Protein AF-A0A9E3PRE0-F1 (afdb_monomer_lite)

Foldseek 3Di:
DDPPPDPPPPPPVFFWFKWWFDDPPVPDPDGTDMDGDPPPQFPGKDWDWDDDPVDTWIKIFTDRDPDRPDMGTPVGTPDIDGDDPPPDPPDD

Structure (mmCIF, N/CA/C/O backbone):
data_AF-A0A9E3PRE0-F1
#
_entry.id   AF-A0A9E3PRE0-F1
#
loop_
_atom_site.group_PDB
_atom_site.id
_atom_site.type_symbol
_atom_site.label_atom_id
_atom_site.label_alt_id
_atom_site.label_comp_id
_atom_site.label_asym_id
_atom_site.label_entity_id
_atom_site.label_seq_id
_atom_site.pdbx_PDB_ins_code
_atom_site.Cartn_x
_atom_site.Cartn_y
_atom_site.Cartn_z
_atom_site.occupancy
_atom_site.B_iso_or_equiv
_atom_site.auth_seq_id
_atom_site.auth_comp_id
_atom_site.auth_asym_id
_atom_site.auth_atom_id
_atom_site.pdbx_PDB_model_num
ATOM 1 N N . MET A 1 1 ? 9.795 35.446 -21.525 1.00 40.38 1 MET A N 1
ATOM 2 C CA . MET A 1 1 ? 8.621 34.564 -21.374 1.00 40.38 1 MET A CA 1
ATOM 3 C C . MET A 1 1 ? 8.983 33.537 -20.314 1.00 40.38 1 MET A C 1
ATOM 5 O O . MET A 1 1 ? 9.785 32.659 -20.603 1.00 40.38 1 MET A O 1
ATOM 9 N N . GLN A 1 2 ? 8.538 33.720 -19.067 1.00 41.44 2 GLN A N 1
ATOM 10 C CA . GLN A 1 2 ? 8.692 32.688 -18.040 1.00 41.44 2 GLN A CA 1
ATOM 11 C C . GLN A 1 2 ? 7.725 31.548 -18.374 1.00 41.44 2 GLN A C 1
ATOM 13 O O . GLN A 1 2 ? 6.511 31.750 -18.375 1.00 41.44 2 GLN A O 1
ATOM 18 N N . ASN A 1 3 ? 8.259 30.364 -18.667 1.00 43.41 3 ASN A N 1
ATOM 19 C CA . ASN A 1 3 ? 7.473 29.138 -18.663 1.00 43.41 3 ASN A CA 1
ATOM 20 C C . ASN A 1 3 ? 7.097 28.848 -17.208 1.00 43.41 3 ASN A C 1
ATOM 22 O O . ASN A 1 3 ? 7.885 28.271 -16.462 1.00 43.41 3 ASN A O 1
ATOM 26 N N . ASN A 1 4 ? 5.907 29.285 -16.803 1.00 46.09 4 ASN A N 1
ATOM 27 C CA . ASN A 1 4 ? 5.297 28.883 -15.543 1.00 46.09 4 ASN A CA 1
ATOM 28 C C . ASN A 1 4 ? 4.884 27.411 -15.659 1.00 46.09 4 ASN A C 1
ATOM 30 O O . ASN A 1 4 ? 3.731 27.096 -15.949 1.00 46.09 4 ASN A O 1
ATOM 34 N N . ILE A 1 5 ? 5.842 26.504 -15.473 1.00 51.47 5 ILE A N 1
ATOM 35 C CA . ILE A 1 5 ? 5.549 25.104 -15.178 1.00 51.47 5 ILE A CA 1
ATOM 36 C C . ILE A 1 5 ? 5.108 25.092 -13.716 1.00 51.47 5 ILE A C 1
ATOM 38 O O . ILE A 1 5 ? 5.924 24.942 -12.810 1.00 51.47 5 ILE A O 1
ATOM 42 N N . PHE A 1 6 ? 3.822 25.339 -13.473 1.00 48.09 6 PHE A N 1
ATOM 43 C CA . PHE A 1 6 ? 3.239 24.978 -12.190 1.00 48.09 6 PHE A CA 1
ATOM 44 C C . PHE A 1 6 ? 3.384 23.458 -12.066 1.00 48.09 6 PHE A C 1
ATOM 46 O O . PHE A 1 6 ? 2.948 22.751 -12.982 1.00 48.09 6 PHE A O 1
ATOM 53 N N . PRO A 1 7 ? 4.012 22.921 -11.005 1.00 47.62 7 PRO A N 1
ATOM 54 C CA . PRO A 1 7 ? 3.860 21.505 -10.736 1.00 47.62 7 PRO A CA 1
ATOM 55 C C . PRO A 1 7 ? 2.354 21.263 -10.604 1.00 47.62 7 PRO A C 1
ATOM 57 O O . PRO A 1 7 ? 1.681 21.944 -9.832 1.00 47.62 7 PRO A O 1
ATOM 60 N N . LEU A 1 8 ? 1.811 20.350 -11.409 1.00 44.75 8 LEU A N 1
ATOM 61 C CA . LEU A 1 8 ? 0.476 19.795 -11.201 1.00 44.75 8 LEU A CA 1
ATOM 62 C C . LEU A 1 8 ? 0.526 18.998 -9.889 1.00 44.75 8 LEU A C 1
ATOM 64 O O . LEU A 1 8 ? 0.619 17.775 -9.893 1.00 44.75 8 LEU A O 1
ATOM 68 N N . VAL A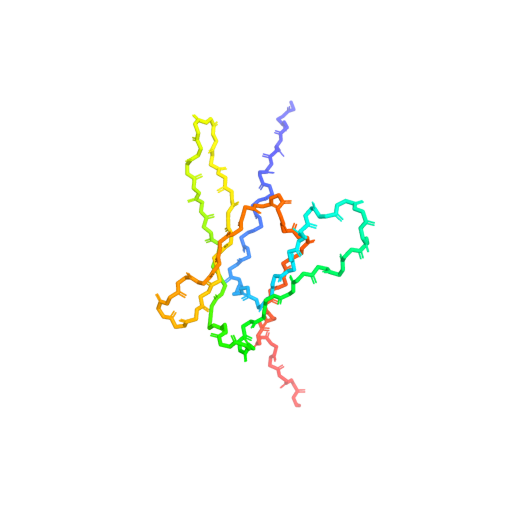 1 9 ? 0.559 19.703 -8.758 1.00 49.75 9 VAL A N 1
ATOM 69 C CA . VAL A 1 9 ? 0.350 19.113 -7.442 1.00 49.75 9 VAL A CA 1
ATOM 70 C C . VAL A 1 9 ? -1.154 18.937 -7.336 1.00 49.75 9 VAL A C 1
ATOM 72 O O . VAL A 1 9 ? -1.893 19.888 -7.098 1.00 49.75 9 VAL A O 1
ATOM 75 N N . HIS A 1 10 ? -1.629 17.729 -7.617 1.00 48.69 10 HIS A N 1
ATOM 76 C CA . HIS A 1 10 ? -2.988 17.363 -7.264 1.00 48.69 10 HIS A CA 1
ATOM 77 C C . HIS A 1 10 ? -2.947 16.955 -5.788 1.00 48.69 10 HIS A C 1
ATOM 79 O O . HIS A 1 10 ? -2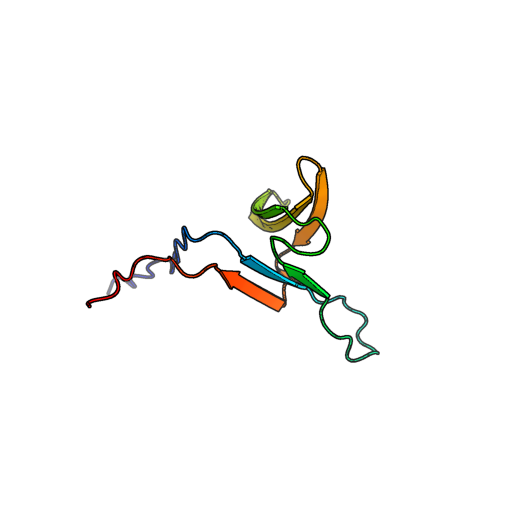.687 15.797 -5.469 1.00 48.69 10 HIS A O 1
ATOM 85 N N . GLU A 1 11 ? -3.098 17.932 -4.888 1.00 55.53 11 GLU A N 1
ATOM 86 C CA . GLU A 1 11 ? -3.297 17.686 -3.454 1.00 55.53 11 GLU A CA 1
ATOM 87 C C . GLU A 1 11 ? -4.700 17.097 -3.267 1.00 55.53 11 GLU A C 1
ATOM 89 O O . GLU A 1 11 ? -5.645 17.772 -2.872 1.00 55.53 11 GLU A O 1
ATOM 94 N N . VAL A 1 12 ? -4.872 15.834 -3.653 1.00 58.66 12 VAL A N 1
ATOM 95 C CA . VAL A 1 12 ? -6.076 15.084 -3.306 1.00 58.66 12 VAL A CA 1
ATOM 96 C C . VAL A 1 12 ? -5.921 14.684 -1.847 1.00 58.66 12 VAL A C 1
ATOM 98 O O . VAL A 1 12 ? -5.276 13.686 -1.537 1.00 58.66 12 VAL A O 1
ATOM 101 N N . GLU A 1 13 ? -6.489 15.485 -0.947 1.00 68.50 13 GLU A N 1
ATOM 102 C CA . GLU A 1 13 ? -6.558 15.177 0.491 1.00 68.50 13 GLU A CA 1
ATOM 103 C C . GLU A 1 13 ? -7.587 14.074 0.810 1.00 68.50 13 GLU A C 1
ATOM 105 O O . GLU A 1 13 ? -7.726 13.651 1.958 1.00 68.50 13 GLU A O 1
ATOM 110 N N . GLN A 1 14 ? -8.304 13.582 -0.204 1.00 80.12 14 GLN A N 1
ATOM 111 C CA . GLN A 1 14 ? -9.317 12.545 -0.047 1.00 80.12 14 GLN A CA 1
ATOM 112 C C . GLN A 1 14 ? -8.673 11.197 0.308 1.00 80.12 14 GLN A C 1
ATOM 114 O O . GLN A 1 14 ? -7.638 10.824 -0.256 1.00 80.12 14 GLN A O 1
ATOM 119 N N . PRO A 1 15 ? -9.293 10.406 1.198 1.00 86.69 15 PRO A N 1
ATOM 120 C CA . PRO A 1 15 ? -8.794 9.079 1.507 1.00 86.69 15 PRO A CA 1
ATOM 121 C C . PRO A 1 15 ? -8.923 8.158 0.288 1.00 86.69 15 PRO A C 1
ATOM 123 O O . PRO A 1 15 ? -9.916 8.177 -0.446 1.00 86.69 15 PRO A O 1
ATOM 126 N N . ILE A 1 16 ? -7.919 7.304 0.089 1.00 92.81 16 ILE A N 1
ATOM 127 C CA . ILE A 1 16 ? -7.957 6.274 -0.949 1.00 92.81 16 ILE A CA 1
ATOM 128 C C . ILE A 1 16 ? -8.938 5.190 -0.509 1.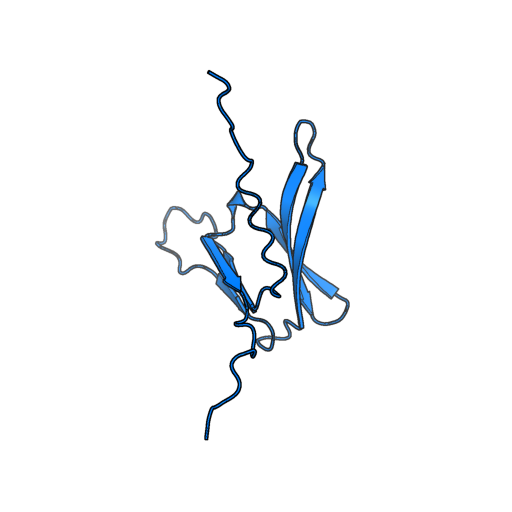00 92.81 16 ILE A C 1
ATOM 130 O O . ILE A 1 16 ? -8.7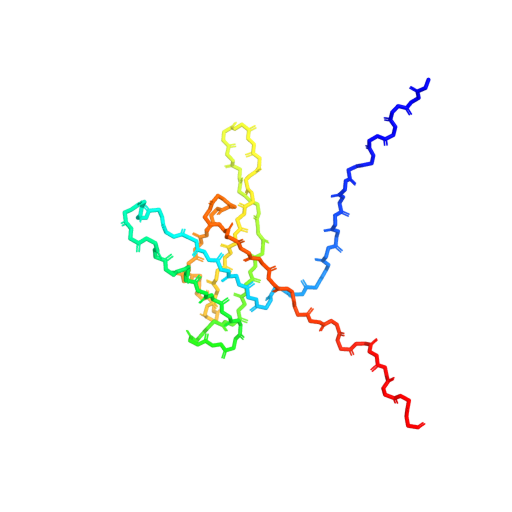81 4.577 0.549 1.00 92.81 16 ILE A O 1
ATOM 134 N N . ARG A 1 17 ? -9.943 4.941 -1.345 1.00 94.56 17 ARG A N 1
ATOM 135 C CA . ARG A 1 17 ? -10.935 3.887 -1.134 1.00 94.56 17 ARG A CA 1
ATOM 136 C C . ARG A 1 17 ? -10.466 2.563 -1.719 1.00 94.56 17 ARG A C 1
ATOM 138 O O . ARG A 1 17 ? -10.700 1.520 -1.115 1.00 94.56 17 ARG A O 1
ATOM 145 N N . GLU A 1 18 ? -9.853 2.606 -2.894 1.00 94.50 18 GLU A N 1
ATOM 146 C CA . GLU A 1 18 ? -9.495 1.408 -3.642 1.00 94.50 18 GLU A CA 1
ATOM 147 C C . GLU A 1 18 ? -8.224 1.612 -4.465 1.00 94.50 18 GLU A C 1
ATOM 149 O O . GLU A 1 18 ? -7.964 2.696 -4.995 1.00 94.50 18 GLU A O 1
ATOM 154 N N . VAL A 1 19 ? -7.445 0.541 -4.594 1.00 94.00 19 VAL A N 1
ATOM 155 C CA . VAL A 1 19 ? -6.327 0.451 -5.532 1.00 94.00 19 VAL A CA 1
ATOM 156 C C . VAL A 1 19 ? -6.429 -0.833 -6.340 1.00 94.00 19 VAL A C 1
ATOM 158 O O . VAL A 1 19 ? -6.671 -1.906 -5.791 1.00 94.00 19 VAL A O 1
ATOM 161 N N . VAL A 1 20 ? -6.182 -0.723 -7.642 1.00 93.44 20 VAL A N 1
ATOM 162 C CA . VAL A 1 20 ? -6.037 -1.867 -8.543 1.00 93.44 20 VAL A CA 1
ATOM 163 C C . VAL A 1 20 ? -4.566 -2.017 -8.895 1.00 93.44 20 VAL A C 1
ATOM 165 O O . VAL A 1 20 ? -3.949 -1.078 -9.404 1.00 93.44 20 VAL A O 1
ATOM 168 N N . VAL A 1 21 ? -4.006 -3.198 -8.647 1.00 90.88 21 VAL A N 1
ATOM 169 C CA . VAL A 1 21 ? -2.616 -3.533 -8.964 1.00 90.88 21 VAL A CA 1
ATOM 170 C C . VAL A 1 21 ? -2.541 -4.550 -10.098 1.00 90.88 21 VAL A C 1
ATOM 172 O O . VAL A 1 21 ? -3.380 -5.443 -10.220 1.00 90.88 21 VAL A O 1
ATOM 175 N N . ARG A 1 22 ? -1.527 -4.409 -10.948 1.00 84.75 22 ARG A N 1
ATOM 176 C CA . ARG A 1 22 ? -1.173 -5.385 -11.979 1.00 84.75 22 ARG A CA 1
ATOM 177 C C . ARG A 1 22 ? -0.042 -6.258 -11.466 1.00 84.75 22 ARG A C 1
ATOM 179 O O . ARG A 1 22 ? 0.948 -5.751 -10.945 1.00 84.75 22 ARG A O 1
ATOM 186 N N . TYR A 1 23 ? -0.189 -7.557 -11.671 1.00 70.56 23 TYR A N 1
ATOM 187 C CA . TYR A 1 23 ? 0.923 -8.486 -11.592 1.00 70.56 23 TYR A CA 1
ATOM 188 C C . TYR A 1 23 ? 1.434 -8.702 -13.011 1.00 70.56 23 TYR A C 1
ATOM 190 O O . TYR A 1 23 ? 0.650 -8.969 -13.917 1.00 70.56 23 TYR A O 1
ATOM 198 N N . ASP A 1 24 ? 2.739 -8.534 -13.213 1.00 61.38 24 ASP A N 1
ATOM 199 C CA . ASP A 1 24 ? 3.392 -8.767 -14.501 1.00 61.38 24 ASP A CA 1
ATOM 200 C C . ASP A 1 24 ? 3.520 -10.276 -14.771 1.00 61.38 24 ASP A C 1
ATOM 202 O O . ASP A 1 24 ? 4.615 -10.823 -14.885 1.00 61.38 24 ASP A O 1
ATOM 206 N N . ASP A 1 25 ? 2.403 -10.988 -14.899 1.00 55.41 25 ASP A N 1
ATOM 207 C CA . ASP A 1 25 ? 2.371 -12.220 -15.674 1.00 55.41 25 ASP A CA 1
ATOM 208 C C . ASP A 1 25 ? 1.926 -11.865 -17.098 1.00 55.41 25 ASP A C 1
ATOM 210 O O . ASP A 1 25 ? 0.797 -12.071 -17.534 1.00 55.41 25 ASP A O 1
ATOM 214 N N . TYR A 1 26 ? 2.884 -11.323 -17.857 1.00 49.47 26 TYR A N 1
ATOM 215 C CA . TYR A 1 26 ? 2.774 -10.872 -19.256 1.00 49.47 26 TYR A CA 1
ATOM 216 C C . TYR A 1 26 ? 2.077 -11.868 -20.219 1.00 49.47 26 TYR A C 1
ATOM 218 O O . TYR A 1 26 ? 1.811 -11.540 -21.371 1.00 49.47 26 TYR A O 1
ATOM 226 N N . GLN A 1 27 ? 1.788 -13.094 -19.777 1.00 53.62 27 GLN A N 1
ATOM 227 C CA . GLN A 1 27 ? 1.184 -14.157 -20.569 1.00 53.62 27 GLN A CA 1
ATOM 228 C C . GLN A 1 27 ? -0.327 -14.363 -20.386 1.00 53.62 27 GLN A C 1
ATOM 230 O O . GLN A 1 27 ? -0.909 -15.045 -21.226 1.00 53.62 27 GLN A O 1
ATOM 235 N N . SER A 1 28 ? -0.987 -13.829 -19.351 1.00 52.94 28 SER A N 1
ATOM 236 C CA . SER A 1 28 ? -2.329 -14.332 -18.992 1.00 52.94 28 SER A CA 1
ATOM 237 C C . SER A 1 28 ? -3.507 -13.370 -19.186 1.00 52.94 28 SER A C 1
ATOM 239 O O . SER A 1 28 ? -4.642 -13.783 -18.951 1.00 52.94 28 SER A O 1
ATOM 241 N N . ASN A 1 29 ? -3.304 -12.121 -19.632 1.00 52.94 29 ASN A N 1
ATOM 242 C CA . ASN A 1 29 ? -4.350 -11.083 -19.542 1.00 52.94 29 ASN A CA 1
ATOM 243 C C . ASN A 1 29 ? -4.946 -11.002 -18.114 1.00 52.94 29 ASN A C 1
ATOM 245 O O . ASN A 1 29 ? -6.151 -10.777 -17.965 1.00 52.94 29 ASN A O 1
ATOM 249 N N . ALA A 1 30 ? -4.136 -11.244 -17.071 1.00 53.50 30 ALA A N 1
ATOM 250 C CA . ALA A 1 30 ? -4.630 -11.348 -15.705 1.00 53.50 30 ALA A CA 1
ATOM 251 C C . ALA A 1 30 ? -5.399 -10.094 -15.288 1.00 53.50 30 ALA A C 1
ATOM 253 O O . ALA A 1 30 ? -4.932 -8.956 -15.394 1.00 53.50 30 ALA A O 1
ATOM 254 N N . CYS A 1 31 ? -6.599 -10.354 -14.779 1.00 56.56 31 CYS A N 1
ATOM 255 C CA . CYS A 1 31 ? -7.408 -9.418 -14.023 1.00 56.56 31 CYS A CA 1
ATOM 256 C C . CYS A 1 31 ? -6.536 -8.793 -12.921 1.00 56.56 31 CYS A C 1
ATOM 258 O O . CYS A 1 31 ? -5.928 -9.520 -12.134 1.00 56.56 31 CYS A O 1
ATOM 260 N N . GLY A 1 32 ? -6.437 -7.462 -12.885 1.00 71.62 32 GLY A N 1
ATOM 261 C CA . GLY A 1 32 ? -5.736 -6.775 -11.800 1.00 71.62 32 GLY A CA 1
ATOM 262 C C . GLY A 1 32 ? -6.352 -7.140 -10.448 1.00 71.62 32 GLY A C 1
ATOM 263 O O . GLY A 1 32 ? -7.560 -7.357 -10.351 1.00 71.62 32 GLY A O 1
ATOM 264 N N . LEU A 1 33 ? -5.532 -7.216 -9.402 1.00 87.50 33 LEU A N 1
ATOM 265 C CA . LEU A 1 33 ? -6.029 -7.434 -8.047 1.00 87.50 33 LEU A CA 1
ATOM 266 C C . LEU A 1 33 ? -6.476 -6.093 -7.465 1.00 87.50 33 LEU A C 1
ATOM 268 O O . LEU A 1 33 ? -5.712 -5.128 -7.494 1.00 87.50 33 LEU A O 1
ATOM 272 N N . ALA A 1 34 ? -7.697 -6.031 -6.944 1.00 92.00 34 ALA A N 1
ATOM 273 C CA . ALA A 1 34 ? -8.228 -4.843 -6.288 1.00 92.00 34 ALA A CA 1
ATOM 274 C C . ALA A 1 34 ? -8.160 -4.993 -4.763 1.00 92.00 34 ALA A C 1
ATOM 276 O O . ALA A 1 34 ? -8.516 -6.040 -4.224 1.00 92.00 34 ALA A O 1
ATOM 277 N N . TYR A 1 35 ? -7.731 -3.937 -4.076 1.00 94.94 35 TYR A N 1
ATOM 278 C CA . TYR A 1 35 ? -7.837 -3.802 -2.626 1.00 94.94 35 TYR A CA 1
ATOM 279 C C . TYR A 1 35 ? -8.773 -2.645 -2.314 1.00 94.94 35 TYR A C 1
ATOM 281 O O . TYR A 1 35 ? -8.507 -1.521 -2.738 1.00 94.94 35 TYR A O 1
ATOM 289 N N . CYS A 1 36 ? -9.826 -2.913 -1.544 1.00 95.62 36 CYS A N 1
ATOM 290 C CA . CYS A 1 36 ? -10.852 -1.934 -1.199 1.00 95.62 36 CYS A CA 1
ATOM 291 C C . CYS A 1 36 ? -10.968 -1.804 0.318 1.00 95.62 36 CYS A C 1
ATOM 293 O O . CYS A 1 36 ? -11.139 -2.803 1.014 1.00 95.62 36 CYS A O 1
ATOM 295 N N . VAL A 1 37 ? -10.930 -0.577 0.836 1.00 94.75 37 VAL A N 1
ATOM 296 C CA . VAL A 1 37 ? -11.172 -0.314 2.261 1.00 94.75 37 VAL A CA 1
ATOM 297 C C . VAL A 1 37 ? -12.560 -0.829 2.657 1.00 94.75 37 VAL A C 1
ATOM 299 O O . VAL A 1 37 ? -13.552 -0.560 1.981 1.00 94.75 37 VAL A O 1
ATOM 302 N N . GLY A 1 38 ? -12.624 -1.577 3.760 1.00 94.44 38 GLY A N 1
ATOM 303 C CA . GLY A 1 38 ? -13.834 -2.233 4.258 1.00 94.44 38 GLY A CA 1
ATOM 304 C C . GLY A 1 38 ? -14.075 -3.638 3.696 1.00 94.44 38 GLY A C 1
ATOM 305 O O . GLY A 1 38 ? -15.011 -4.302 4.138 1.00 94.44 38 GLY A O 1
ATOM 306 N N . MET A 1 39 ? -13.241 -4.116 2.767 1.00 94.62 39 MET A N 1
ATOM 307 C CA . MET A 1 39 ? -13.314 -5.469 2.207 1.00 94.62 39 MET A CA 1
ATOM 308 C C . MET A 1 39 ? -12.091 -6.295 2.595 1.00 94.62 39 MET A C 1
ATOM 310 O O . MET A 1 39 ? -10.998 -5.757 2.743 1.00 94.62 39 MET A O 1
ATOM 314 N N . ASP A 1 40 ? -12.279 -7.605 2.776 1.00 93.50 40 ASP A N 1
ATOM 315 C CA . ASP A 1 40 ? -11.199 -8.579 3.009 1.00 93.50 40 ASP A CA 1
ATOM 316 C C . ASP A 1 40 ? -10.210 -8.183 4.124 1.00 93.50 40 ASP A C 1
ATOM 318 O O . ASP A 1 40 ? -9.016 -8.471 4.072 1.00 93.50 40 ASP A O 1
ATOM 322 N N . GLY A 1 41 ? -10.718 -7.496 5.153 1.00 93.50 41 GLY A N 1
ATOM 323 C CA . GLY A 1 41 ? -9.932 -7.021 6.294 1.00 93.50 41 GLY A CA 1
ATOM 324 C C . GLY A 1 41 ? -9.117 -5.749 6.038 1.00 93.50 41 GLY A C 1
ATOM 325 O O . GLY A 1 41 ? -8.478 -5.260 6.966 1.00 93.50 41 GLY A O 1
ATOM 326 N N . VAL A 1 42 ? -9.153 -5.170 4.835 1.00 96.88 42 VAL A N 1
ATOM 327 C CA . VAL A 1 42 ? -8.462 -3.913 4.526 1.00 96.88 42 VAL A CA 1
ATOM 328 C C . VAL A 1 42 ? -9.120 -2.760 5.282 1.00 96.88 42 VAL A C 1
ATOM 330 O O . VAL A 1 42 ? -10.291 -2.441 5.079 1.00 96.88 42 VAL A O 1
ATOM 333 N N . THR A 1 43 ? -8.356 -2.095 6.142 1.00 96.50 43 THR A N 1
ATOM 334 C CA . THR A 1 43 ? -8.827 -0.984 6.981 1.00 96.50 43 THR A CA 1
ATOM 335 C C . THR A 1 43 ? -8.363 0.376 6.487 1.00 96.50 43 THR A C 1
ATOM 337 O O . THR A 1 43 ? -9.027 1.376 6.747 1.00 96.50 43 THR A O 1
ATOM 340 N N . ARG A 1 44 ? -7.222 0.437 5.793 1.00 95.12 44 ARG A N 1
ATOM 341 C CA . ARG A 1 44 ? -6.657 1.681 5.262 1.00 95.12 44 ARG A CA 1
ATOM 342 C C . ARG A 1 44 ? -5.770 1.393 4.061 1.00 95.12 44 ARG A C 1
ATOM 344 O O . ARG A 1 44 ? -5.020 0.419 4.055 1.00 95.12 44 ARG A O 1
ATOM 351 N N . ILE A 1 45 ? -5.815 2.291 3.086 1.00 95.69 45 ILE A N 1
ATOM 352 C CA . ILE A 1 45 ? -4.830 2.374 2.011 1.00 95.69 45 ILE A CA 1
ATOM 353 C C . ILE A 1 45 ? -4.113 3.711 2.164 1.00 95.69 45 ILE A C 1
ATOM 355 O O . ILE A 1 45 ? -4.751 4.750 2.313 1.00 95.69 45 ILE A O 1
ATOM 359 N N . GLU A 1 46 ? -2.787 3.677 2.184 1.00 94.56 46 GLU A N 1
ATOM 360 C CA . GLU A 1 46 ? -1.953 4.837 2.492 1.00 94.56 46 GLU A CA 1
ATOM 361 C C . GLU A 1 46 ? -0.934 5.066 1.381 1.00 94.56 46 GLU A C 1
ATOM 363 O O . GLU A 1 46 ? -0.202 4.148 1.009 1.00 94.56 46 GLU A O 1
ATOM 368 N N . ALA A 1 47 ? -0.861 6.298 0.880 1.00 91.69 47 ALA A N 1
ATOM 369 C CA . ALA A 1 47 ? 0.221 6.725 0.009 1.00 91.69 47 ALA A CA 1
ATOM 370 C C . ALA A 1 47 ? 1.443 7.129 0.834 1.00 91.69 47 ALA A C 1
ATOM 372 O O . ALA A 1 47 ? 1.343 7.913 1.776 1.00 91.69 47 ALA A O 1
ATOM 373 N N . CYS A 1 48 ? 2.611 6.616 0.461 1.00 91.19 48 CYS A N 1
ATOM 374 C CA . CYS A 1 48 ? 3.874 6.973 1.089 1.00 91.19 48 CYS A CA 1
ATOM 375 C C . CYS A 1 48 ? 4.992 7.117 0.055 1.00 91.19 48 CYS A C 1
ATOM 377 O O . CYS A 1 48 ? 4.905 6.609 -1.062 1.00 91.19 48 CYS A O 1
ATOM 379 N N . MET A 1 49 ? 6.079 7.775 0.449 1.00 92.50 49 MET A N 1
ATOM 380 C CA . MET A 1 49 ? 7.288 7.898 -0.363 1.00 92.50 49 MET A CA 1
ATOM 381 C C . MET A 1 49 ? 8.418 7.083 0.259 1.00 92.50 49 MET A C 1
ATOM 383 O O . MET A 1 49 ? 8.612 7.101 1.476 1.00 92.50 49 MET A O 1
ATOM 387 N N . LYS A 1 50 ? 9.198 6.396 -0.578 1.00 90.62 50 LYS A N 1
ATOM 388 C CA . LYS A 1 50 ? 10.435 5.719 -0.167 1.00 90.62 50 LYS A CA 1
ATOM 389 C C . LYS A 1 50 ? 11.617 6.297 -0.929 1.00 90.62 50 LYS A C 1
ATOM 391 O O . LYS A 1 50 ? 11.513 6.592 -2.116 1.00 90.62 50 LYS A O 1
ATOM 396 N N . ASN A 1 51 ? 12.750 6.436 -0.252 1.00 90.12 51 ASN A N 1
ATOM 397 C CA . ASN A 1 51 ? 13.976 6.917 -0.879 1.00 90.12 51 ASN A CA 1
ATOM 398 C C . ASN A 1 51 ? 14.611 5.772 -1.672 1.00 90.12 51 ASN A C 1
ATOM 400 O O . ASN A 1 51 ? 14.993 4.754 -1.096 1.00 90.12 51 ASN A O 1
ATOM 404 N N . GLY A 1 52 ? 14.703 5.938 -2.985 1.00 83.06 52 GLY A N 1
ATOM 405 C CA . GLY A 1 52 ? 15.635 5.199 -3.822 1.00 83.06 52 GLY A CA 1
ATOM 406 C C . GLY A 1 52 ? 16.992 5.898 -3.863 1.00 83.06 52 GLY A C 1
ATOM 407 O O . GLY A 1 52 ? 17.151 7.016 -3.378 1.00 83.06 52 GLY A O 1
ATOM 408 N N . GLU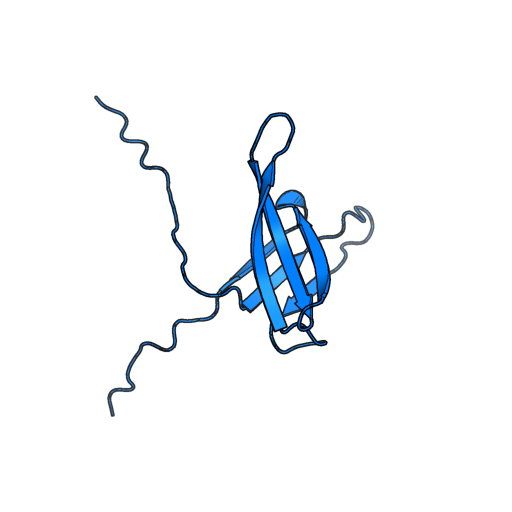 A 1 53 ? 17.965 5.243 -4.486 1.00 85.62 53 GLU A N 1
ATOM 409 C CA . GLU A 1 53 ? 19.335 5.755 -4.635 1.00 85.62 53 GLU A CA 1
ATOM 410 C C . GLU A 1 53 ? 19.390 7.109 -5.366 1.00 85.62 53 GLU A C 1
ATOM 412 O O . GLU A 1 53 ? 20.230 7.948 -5.055 1.00 85.62 53 GLU A O 1
ATOM 417 N N . TYR A 1 54 ? 18.450 7.346 -6.289 1.00 87.25 54 TYR A N 1
ATOM 418 C CA . TYR A 1 54 ? 18.437 8.527 -7.160 1.00 87.25 54 TYR A CA 1
ATOM 419 C C . TYR A 1 54 ? 17.122 9.324 -7.144 1.00 87.25 54 TYR A C 1
ATOM 421 O O . TYR A 1 54 ? 17.041 10.366 -7.792 1.00 87.25 54 TYR A O 1
ATOM 429 N N . ALA A 1 55 ? 16.075 8.846 -6.462 1.00 84.56 55 ALA A N 1
ATOM 430 C CA . ALA A 1 55 ? 14.752 9.474 -6.488 1.00 84.56 55 ALA A CA 1
ATOM 431 C C . ALA A 1 55 ? 13.870 9.048 -5.307 1.00 84.56 55 ALA A C 1
ATOM 433 O O . ALA A 1 55 ? 14.042 7.964 -4.753 1.00 84.56 55 ALA A O 1
ATOM 434 N N . HIS A 1 56 ? 12.869 9.866 -4.977 1.00 87.62 56 HIS A N 1
ATOM 435 C CA . HIS A 1 56 ? 11.754 9.452 -4.125 1.00 87.62 56 HIS A CA 1
ATOM 436 C C . HIS A 1 56 ? 10.735 8.690 -4.968 1.00 87.62 56 HIS A C 1
ATOM 438 O O . HIS A 1 56 ? 10.260 9.190 -5.986 1.00 87.62 56 HIS A O 1
ATOM 444 N N . ILE A 1 57 ? 10.421 7.469 -4.553 1.00 87.44 57 ILE A N 1
ATOM 445 C CA . ILE A 1 57 ? 9.527 6.576 -5.279 1.00 87.44 57 ILE A CA 1
ATOM 446 C C . ILE A 1 57 ? 8.187 6.545 -4.534 1.00 87.44 57 ILE A C 1
ATOM 448 O O . ILE A 1 57 ? 8.185 6.243 -3.335 1.00 87.44 57 ILE A O 1
ATOM 452 N N . PRO A 1 58 ? 7.062 6.825 -5.214 1.00 91.31 58 PRO A N 1
ATOM 453 C CA . PRO A 1 58 ? 5.732 6.674 -4.641 1.00 91.31 58 PRO A CA 1
ATOM 454 C C . PRO A 1 58 ? 5.364 5.203 -4.448 1.00 91.31 58 PRO A C 1
ATOM 456 O O . PRO A 1 58 ? 5.603 4.357 -5.318 1.00 91.31 58 PRO A O 1
ATOM 459 N N . TYR A 1 59 ? 4.755 4.926 -3.303 1.00 93.44 59 TYR A N 1
ATOM 460 C CA . TYR A 1 59 ? 4.261 3.621 -2.894 1.00 93.44 59 TYR A CA 1
ATOM 461 C C . TYR A 1 59 ? 2.855 3.733 -2.307 1.00 93.44 59 TYR A C 1
ATOM 463 O O . TYR A 1 59 ? 2.465 4.775 -1.777 1.00 93.44 59 TYR A O 1
ATOM 471 N N . LEU A 1 60 ? 2.127 2.622 -2.360 1.00 94.81 60 LEU A N 1
ATOM 472 C CA . LEU A 1 60 ? 0.876 2.414 -1.646 1.00 94.81 60 LEU A CA 1
ATOM 473 C C . LEU A 1 60 ? 1.043 1.264 -0.656 1.00 94.81 60 LEU A C 1
ATOM 475 O O . LEU A 1 60 ? 1.582 0.213 -1.006 1.00 94.81 60 LEU A O 1
ATOM 479 N N . ARG A 1 61 ? 0.558 1.461 0.568 1.00 96.44 61 ARG A N 1
ATOM 480 C CA . ARG A 1 61 ? 0.486 0.442 1.618 1.00 96.44 61 ARG A CA 1
ATOM 481 C C . ARG A 1 61 ? -0.955 0.056 1.877 1.00 96.44 61 ARG A C 1
ATOM 483 O O . ARG A 1 61 ? -1.810 0.927 2.028 1.00 96.44 61 ARG A O 1
ATOM 490 N N . ILE A 1 62 ? -1.193 -1.245 1.965 1.00 96.50 62 ILE A N 1
ATOM 491 C CA . ILE A 1 62 ? -2.485 -1.831 2.303 1.00 96.50 62 ILE A CA 1
ATOM 492 C C . ILE A 1 62 ? -2.406 -2.322 3.741 1.00 96.50 62 ILE A C 1
ATOM 494 O O . ILE A 1 62 ? -1.538 -3.128 4.084 1.00 96.50 62 ILE A O 1
ATOM 498 N N . TRP A 1 63 ? -3.312 -1.839 4.579 1.00 97.69 63 TRP A N 1
ATOM 499 C CA . TRP A 1 63 ? -3.339 -2.144 6.002 1.00 97.69 63 TRP A CA 1
ATOM 500 C C . TRP A 1 63 ? -4.557 -2.990 6.363 1.00 97.69 63 TRP A C 1
ATOM 502 O O . TRP A 1 63 ? -5.650 -2.742 5.861 1.00 97.69 63 TRP A O 1
ATOM 512 N N . SER A 1 64 ? -4.363 -3.946 7.271 1.00 96.56 64 SER A N 1
ATOM 513 C CA . SER A 1 64 ? -5.411 -4.678 7.987 1.00 96.56 64 SER A CA 1
ATOM 514 C C . SER A 1 64 ? -5.212 -4.451 9.484 1.00 96.56 64 SER A C 1
ATOM 516 O O . SER A 1 64 ? -4.363 -5.084 10.122 1.00 96.56 64 SER A O 1
ATOM 518 N N . GLY A 1 65 ? -5.955 -3.495 10.037 1.00 95.31 65 GLY A N 1
ATOM 519 C CA . GLY A 1 65 ? -5.683 -2.934 11.359 1.00 95.31 65 GLY A CA 1
ATOM 520 C C . GLY A 1 65 ? -4.295 -2.291 11.388 1.00 95.31 65 GLY A C 1
ATOM 521 O O . GLY A 1 65 ? -3.983 -1.444 10.554 1.00 95.31 65 GLY A O 1
ATOM 522 N N . GLU A 1 66 ? -3.449 -2.751 12.307 1.00 96.62 66 GLU A N 1
ATOM 523 C CA . GLU A 1 66 ? -2.069 -2.271 12.483 1.00 96.62 66 GLU A CA 1
ATOM 524 C C . GLU A 1 66 ? -1.036 -3.032 11.632 1.00 96.62 66 GLU A C 1
ATOM 526 O O . GLU A 1 66 ? 0.161 -2.756 11.698 1.00 96.62 66 GLU A O 1
ATOM 531 N N . THR A 1 67 ? -1.466 -4.019 10.838 1.00 97.44 67 THR A N 1
ATOM 532 C CA . THR A 1 67 ? -0.558 -4.819 10.002 1.00 97.44 67 THR A CA 1
ATOM 533 C C . THR A 1 67 ? -0.550 -4.303 8.569 1.00 97.44 67 THR A C 1
ATOM 535 O O . THR A 1 67 ? -1.593 -4.280 7.918 1.00 97.44 67 THR A O 1
ATOM 538 N N . CYS A 1 68 ? 0.624 -3.936 8.052 1.00 96.94 68 CYS A N 1
ATOM 539 C CA . CYS A 1 68 ? 0.813 -3.669 6.625 1.00 96.94 68 CYS A CA 1
ATOM 540 C C . CYS A 1 68 ? 0.875 -5.014 5.889 1.00 96.94 68 CYS A C 1
ATOM 542 O O . CYS A 1 68 ? 1.866 -5.735 6.000 1.00 96.94 68 CYS A O 1
ATOM 544 N N . VAL A 1 69 ? -0.205 -5.380 5.198 1.00 96.25 69 VAL A N 1
ATOM 545 C CA . VAL A 1 69 ? -0.349 -6.692 4.544 1.00 96.25 69 VAL A CA 1
ATOM 546 C C . VAL A 1 69 ? 0.232 -6.713 3.135 1.00 96.25 69 VAL A C 1
ATOM 548 O O . VAL A 1 69 ? 0.592 -7.779 2.640 1.00 96.25 69 VAL A O 1
ATOM 551 N N . ALA A 1 70 ? 0.342 -5.550 2.494 1.00 94.38 70 ALA A N 1
ATOM 552 C CA . ALA A 1 70 ? 0.967 -5.413 1.187 1.00 94.38 70 ALA A CA 1
ATOM 553 C C . ALA A 1 70 ? 1.511 -3.995 0.977 1.00 94.38 70 ALA A C 1
ATOM 555 O O . ALA A 1 70 ? 0.978 -3.019 1.505 1.00 94.38 70 ALA A O 1
ATOM 556 N N . GLU A 1 71 ? 2.561 -3.883 0.167 1.00 95.12 71 GLU A N 1
ATOM 557 C CA . GLU A 1 71 ? 3.166 -2.616 -0.237 1.00 95.12 71 GLU A CA 1
ATOM 558 C C . GLU A 1 71 ? 3.531 -2.696 -1.728 1.00 95.12 71 GLU A C 1
ATOM 560 O O . GLU A 1 71 ? 4.198 -3.640 -2.153 1.00 95.12 71 GLU A O 1
ATOM 565 N N . PHE A 1 72 ? 3.110 -1.708 -2.520 1.00 93.12 72 PHE A N 1
ATOM 566 C CA . PHE A 1 72 ? 3.316 -1.676 -3.971 1.00 93.12 72 PHE A CA 1
ATOM 567 C C . PHE A 1 72 ? 3.941 -0.357 -4.412 1.00 93.12 72 PHE A C 1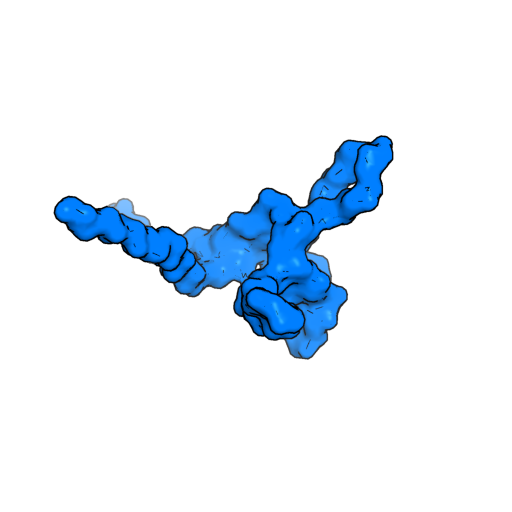
ATOM 569 O O . PHE A 1 72 ? 3.510 0.711 -3.981 1.00 93.12 72 PHE A O 1
ATOM 576 N N . SER A 1 73 ? 4.936 -0.422 -5.298 1.00 91.94 73 SER A N 1
ATOM 577 C CA . SER A 1 73 ? 5.455 0.767 -5.982 1.00 91.94 73 SER A CA 1
ATOM 578 C C . SER A 1 73 ? 4.471 1.245 -7.050 1.00 91.94 73 SER A C 1
ATOM 580 O O . SER A 1 73 ? 3.698 0.447 -7.583 1.00 91.94 73 SER A O 1
ATOM 582 N N . GLN A 1 74 ? 4.558 2.522 -7.435 1.00 88.25 74 GLN A N 1
ATOM 583 C CA . GLN A 1 74 ? 3.725 3.106 -8.499 1.00 88.25 74 GLN A CA 1
ATOM 584 C C . GLN A 1 74 ? 3.690 2.289 -9.805 1.00 88.25 74 GLN A C 1
ATOM 586 O O . GLN A 1 74 ? 2.694 2.319 -10.515 1.00 88.25 74 GLN A O 1
ATOM 591 N N . HIS A 1 75 ? 4.751 1.539 -10.120 1.00 86.94 75 HIS A N 1
ATOM 592 C CA . HIS A 1 75 ? 4.851 0.760 -11.358 1.00 86.94 75 HIS A CA 1
ATOM 593 C C . HIS A 1 75 ? 3.888 -0.432 -11.404 1.00 86.94 75 HIS A C 1
ATOM 595 O O . HIS A 1 75 ? 3.515 -0.865 -12.488 1.00 86.94 75 HIS A O 1
ATOM 601 N N . HIS A 1 76 ? 3.462 -0.931 -10.242 1.00 87.81 76 HIS A N 1
ATOM 602 C CA . HIS A 1 76 ? 2.499 -2.026 -10.140 1.00 87.81 76 HIS A CA 1
ATOM 603 C C . HIS A 1 76 ? 1.055 -1.530 -10.023 1.00 87.81 76 HIS A C 1
ATOM 605 O O . HIS A 1 76 ? 0.128 -2.334 -10.029 1.00 87.81 76 HIS A O 1
ATOM 611 N N . VAL A 1 77 ? 0.833 -0.221 -9.895 1.00 89.62 77 VAL A N 1
ATOM 612 C CA . VAL A 1 77 ? -0.496 0.352 -9.674 1.00 89.62 77 VAL A CA 1
ATOM 613 C C . VAL A 1 77 ? -1.130 0.697 -11.017 1.00 89.62 77 VAL A C 1
ATOM 615 O O . VAL A 1 77 ? -0.604 1.497 -11.785 1.00 89.62 77 VAL A O 1
ATOM 618 N N . ALA A 1 78 ? -2.284 0.100 -11.299 1.00 90.06 78 ALA A N 1
ATOM 619 C CA . ALA A 1 78 ? -3.061 0.361 -12.505 1.00 90.06 78 ALA A CA 1
ATOM 620 C C . ALA A 1 78 ? -4.125 1.446 -12.318 1.00 90.06 78 ALA A C 1
ATOM 622 O O . ALA A 1 78 ? -4.510 2.087 -13.294 1.00 90.06 78 ALA A O 1
ATOM 623 N N . GLY A 1 79 ? -4.610 1.644 -11.091 1.00 90.00 79 GLY A N 1
ATOM 624 C CA . GLY A 1 79 ? -5.606 2.664 -10.782 1.00 90.00 79 GLY A CA 1
ATOM 625 C C . GLY A 1 79 ? -5.742 2.904 -9.285 1.00 90.00 79 GLY A C 1
ATOM 626 O O . GLY A 1 79 ? -5.549 1.989 -8.485 1.00 90.00 79 GLY A O 1
ATOM 627 N N . VAL A 1 80 ? -6.078 4.142 -8.927 1.00 92.06 80 VAL A N 1
ATOM 628 C CA . VAL A 1 80 ? -6.377 4.577 -7.559 1.00 92.06 80 VAL A CA 1
ATOM 629 C C . VAL A 1 80 ? -7.723 5.286 -7.588 1.00 92.06 80 VAL A C 1
ATOM 631 O O . VAL A 1 80 ? -7.930 6.184 -8.405 1.00 92.06 80 VAL A O 1
ATOM 634 N N . PHE A 1 81 ? -8.630 4.883 -6.705 1.00 91.88 81 PHE A N 1
ATOM 635 C CA . PHE A 1 81 ? -9.957 5.469 -6.572 1.00 91.88 81 PHE A CA 1
ATOM 636 C C . PHE A 1 81 ? -10.091 6.083 -5.184 1.00 91.88 81 PHE A C 1
ATOM 638 O O . PHE A 1 81 ? -9.912 5.415 -4.163 1.00 91.88 81 PHE A O 1
ATOM 645 N N . PHE A 1 82 ? -10.413 7.368 -5.153 1.00 91.06 82 PHE A N 1
ATOM 646 C CA . PHE A 1 82 ? -10.606 8.121 -3.923 1.00 91.06 82 PHE A CA 1
ATOM 647 C C . PHE A 1 82 ? -12.053 7.998 -3.447 1.00 91.06 82 PHE A C 1
ATOM 649 O O . PHE A 1 82 ? -12.977 7.811 -4.248 1.00 91.06 82 PHE A O 1
ATOM 656 N N . ALA A 1 83 ? -12.260 8.059 -2.133 1.00 85.44 83 ALA A N 1
ATOM 657 C CA . ALA A 1 83 ? -13.603 8.222 -1.599 1.00 85.44 83 ALA A CA 1
ATOM 658 C C . ALA A 1 83 ? -14.172 9.564 -2.084 1.00 85.44 83 ALA A C 1
ATOM 660 O O . ALA A 1 83 ? -13.445 10.550 -2.176 1.00 85.44 83 ALA A O 1
ATOM 661 N N . LYS A 1 84 ? -15.468 9.603 -2.406 1.00 77.56 84 LYS A N 1
ATOM 662 C CA . LYS A 1 84 ? -16.144 10.883 -2.626 1.00 77.56 84 LYS A CA 1
ATOM 663 C C . LYS A 1 84 ? -16.202 11.616 -1.289 1.00 77.56 84 LYS A C 1
ATOM 665 O O . LYS A 1 84 ? -16.590 10.998 -0.300 1.00 77.56 84 LYS A O 1
ATOM 670 N N . ASP A 1 85 ? -15.883 12.904 -1.277 1.00 63.47 85 ASP A N 1
ATOM 671 C CA . ASP A 1 85 ? -16.265 13.754 -0.152 1.00 63.47 85 ASP A CA 1
ATOM 672 C C . ASP A 1 85 ? -17.794 13.737 -0.048 1.00 63.47 85 ASP A C 1
ATOM 674 O O . ASP A 1 85 ? -18.492 14.124 -0.986 1.00 63.47 85 ASP A O 1
ATOM 678 N N . GLU A 1 86 ? -18.341 13.271 1.074 1.00 57.72 86 GLU A N 1
ATOM 679 C CA . GLU A 1 86 ? -19.773 13.392 1.386 1.00 57.72 86 GLU A CA 1
ATOM 680 C C . GLU A 1 86 ? -20.113 14.837 1.797 1.00 57.72 86 GLU A C 1
ATOM 682 O O . GLU A 1 86 ? -20.646 15.098 2.872 1.00 57.72 86 GLU A O 1
ATOM 687 N N . ALA A 1 87 ? -19.778 15.801 0.941 1.00 50.62 87 ALA A N 1
ATOM 688 C CA . ALA A 1 87 ? -20.049 17.218 1.141 1.00 50.62 87 ALA A CA 1
ATOM 689 C C . ALA A 1 87 ? -20.904 17.783 -0.002 1.00 50.62 87 ALA A C 1
ATOM 691 O O . ALA A 1 87 ? -20.561 18.794 -0.603 1.00 50.62 87 ALA A O 1
ATOM 692 N N . GLU A 1 88 ? -22.047 17.161 -0.282 1.00 53.88 88 GLU A N 1
ATOM 693 C CA . GLU A 1 88 ? -23.183 17.907 -0.827 1.00 53.88 88 GLU A CA 1
ATOM 694 C C . GLU A 1 88 ? -24.351 17.772 0.155 1.00 53.88 88 GLU A C 1
ATOM 696 O O . GLU A 1 88 ? -24.852 16.661 0.346 1.00 53.88 88 GLU A O 1
ATOM 701 N N . PRO A 1 89 ? -24.781 18.855 0.832 1.00 52.28 89 PRO A N 1
ATOM 702 C CA . PRO A 1 89 ? -26.024 18.809 1.580 1.00 52.28 89 PRO A CA 1
ATOM 703 C C . PRO A 1 89 ? -27.162 18.545 0.592 1.00 52.28 89 PRO A C 1
ATOM 705 O O . PRO A 1 89 ? -27.326 19.267 -0.391 1.00 52.28 89 PRO A O 1
ATOM 708 N N . SER A 1 90 ? -27.955 17.509 0.857 1.00 54.72 90 SER A N 1
ATOM 709 C CA . SER A 1 90 ? -29.233 17.307 0.185 1.00 54.72 90 SER A CA 1
ATOM 710 C C . SER A 1 90 ? -30.099 18.544 0.419 1.00 54.72 90 SER A C 1
ATOM 712 O O . SER A 1 90 ? -30.521 18.807 1.547 1.00 54.72 90 SER A O 1
ATOM 714 N N . HIS A 1 91 ? -30.333 19.328 -0.628 1.00 53.81 91 HIS A N 1
ATOM 715 C CA . HIS A 1 91 ? -31.394 20.322 -0.617 1.00 53.81 91 HIS A CA 1
ATOM 716 C C . HIS A 1 91 ? -32.728 19.578 -0.748 1.00 53.81 91 HIS A C 1
ATOM 718 O O . HIS A 1 91 ? -33.104 19.188 -1.853 1.00 53.81 91 HIS A O 1
ATOM 724 N N . ASP A 1 92 ? -33.373 19.335 0.396 1.00 52.50 92 ASP A N 1
ATOM 725 C CA . ASP A 1 92 ? -34.824 19.108 0.484 1.00 52.50 92 ASP A CA 1
ATOM 726 C C . ASP A 1 92 ? -35.595 20.380 0.086 1.00 52.50 92 ASP A C 1
ATOM 728 O O . ASP A 1 92 ? -35.138 21.495 0.447 1.00 52.50 92 ASP A O 1
#

Secondary structure (DSSP, 8-state):
-------------SPEEEEEE----TTS-PPPEEEETTSTT--EEEEEEEE-SSSEEEEEEEEETTEEEEEEEGGGEEEEEEPPP-------

Radius of gyration: 16.76 Å; chains: 1; bounding box: 54×49×34 Å

pLDDT: mean 78.9, std 18.9, range [40.38, 97.69]

Sequence (92 aa):
MQNNIFPLVHEVEQPIREVVVRYDDYQSNACGLAYCVGMDGVTRIEACMKNGEYAHIPYLRIWSGETCVAEFSQHHVAGVFFAKDEAEPSHD